Protein AF-W1XY31-F1 (afdb_monomer_lite)

Organism: NCBI:txid408170

Foldseek 3Di:
DAEAEDDALVVVCVVQPPDVNLVVVLVCVVVVDDYYYDHSGVQQQEQKGFRFADPPDDDDPVRTDMDGHSPNDYPD

Sequence (76 aa):
MLFFTGGDQLRITSLVGGTPVYDSLRKCLTKGIYIVGTSAGASVMSDTMIVQGNDDDSPRKCTLKMAPGLSFIRNV

Radius of gyration: 13.27 Å; chains: 1; bounding box: 36×24×30 Å

Structure (mmCIF, N/CA/C/O backbone):
data_AF-W1XY31-F1
#
_entry.id   AF-W1XY31-F1
#
loop_
_atom_site.group_PDB
_atom_site.id
_atom_site.type_symbol
_atom_site.label_atom_id
_atom_site.label_alt_id
_atom_site.label_comp_id
_atom_site.label_asym_id
_atom_site.label_entity_id
_atom_site.label_seq_id
_atom_site.pdbx_PDB_ins_code
_atom_site.Cartn_x
_atom_site.Cartn_y
_atom_site.Cartn_z
_atom_site.occupancy
_atom_site.B_iso_or_equiv
_atom_site.auth_seq_id
_atom_site.auth_comp_id
_atom_site.auth_asym_id
_atom_site.auth_atom_id
_atom_site.pdbx_PDB_model_num
ATOM 1 N N . MET A 1 1 ? -14.961 1.197 -1.612 1.00 78.19 1 MET A N 1
ATOM 2 C CA . MET A 1 1 ? -13.822 0.602 -2.341 1.00 78.19 1 MET A CA 1
ATOM 3 C C . MET A 1 1 ? -12.812 1.705 -2.595 1.00 78.19 1 MET A C 1
ATOM 5 O O . MET A 1 1 ? -13.237 2.795 -2.953 1.00 78.19 1 MET A O 1
ATOM 9 N N . LEU A 1 2 ? -11.527 1.451 -2.360 1.00 86.44 2 LEU A N 1
ATOM 10 C CA . LEU A 1 2 ? -10.433 2.393 -2.599 1.00 86.44 2 LEU A CA 1
ATOM 11 C C . LEU A 1 2 ? -9.500 1.814 -3.663 1.00 86.44 2 LEU A C 1
ATOM 13 O O . LEU A 1 2 ? -9.221 0.620 -3.634 1.00 86.44 2 LEU A O 1
ATOM 17 N N . PHE A 1 3 ? -9.048 2.637 -4.605 1.00 89.06 3 PHE A N 1
ATOM 18 C CA . PHE A 1 3 ? -8.248 2.182 -5.738 1.00 89.06 3 PHE A CA 1
ATOM 19 C C . PHE A 1 3 ? -6.928 2.949 -5.815 1.00 89.06 3 PHE A C 1
ATOM 21 O O . PHE A 1 3 ? -6.929 4.175 -5.906 1.00 89.06 3 PHE A O 1
ATOM 28 N N . PHE A 1 4 ? -5.814 2.222 -5.796 1.00 88.81 4 PHE A N 1
ATOM 29 C CA . PHE A 1 4 ? -4.484 2.744 -6.073 1.00 88.81 4 PHE A CA 1
ATOM 30 C C . PHE A 1 4 ? -4.165 2.568 -7.554 1.00 88.81 4 PHE A C 1
ATOM 32 O O . PHE A 1 4 ? -3.985 1.457 -8.056 1.00 88.81 4 PHE A O 1
ATOM 39 N N . THR A 1 5 ? -4.082 3.686 -8.263 1.00 88.44 5 THR A N 1
ATOM 40 C CA . THR A 1 5 ? -3.659 3.698 -9.661 1.00 88.44 5 THR A CA 1
ATOM 41 C C . THR A 1 5 ? -2.182 3.322 -9.795 1.00 88.44 5 THR A C 1
ATOM 43 O O . THR A 1 5 ? -1.417 3.354 -8.829 1.00 88.44 5 THR A O 1
ATOM 46 N N . GLY A 1 6 ? -1.771 2.995 -11.021 1.00 83.81 6 GLY A N 1
ATOM 47 C CA . GLY A 1 6 ? -0.356 2.865 -11.366 1.00 83.81 6 GLY A CA 1
ATOM 48 C C . GLY A 1 6 ? 0.397 4.199 -11.315 1.00 83.81 6 GLY A C 1
ATOM 49 O O . GLY A 1 6 ? -0.183 5.256 -11.056 1.00 83.81 6 GLY A O 1
ATOM 50 N N . GLY A 1 7 ? 1.701 4.133 -11.580 1.00 85.88 7 GLY A N 1
ATOM 51 C CA . GLY A 1 7 ? 2.606 5.275 -11.526 1.00 85.88 7 GLY A CA 1
ATOM 52 C C . GLY A 1 7 ? 3.889 4.906 -10.797 1.00 85.88 7 GLY A C 1
ATOM 53 O O . GLY A 1 7 ? 4.576 3.976 -11.202 1.00 85.88 7 GLY A O 1
ATOM 54 N N . ASP A 1 8 ? 4.183 5.628 -9.718 1.00 85.81 8 ASP A N 1
ATOM 55 C CA . ASP A 1 8 ? 5.414 5.478 -8.944 1.00 85.81 8 ASP A CA 1
ATOM 56 C C . ASP A 1 8 ? 5.118 4.942 -7.533 1.00 85.81 8 ASP A C 1
ATOM 58 O O . ASP A 1 8 ? 4.525 5.627 -6.693 1.00 85.81 8 ASP A O 1
ATOM 62 N N . GLN A 1 9 ? 5.554 3.708 -7.274 1.00 86.56 9 GLN A N 1
ATOM 63 C CA . GLN A 1 9 ? 5.389 3.018 -5.997 1.00 86.56 9 GLN A CA 1
ATOM 64 C C . GLN A 1 9 ? 6.079 3.738 -4.830 1.00 86.56 9 GLN A C 1
ATOM 66 O O . GLN A 1 9 ? 5.496 3.807 -3.749 1.00 86.56 9 GLN A O 1
ATOM 71 N N . LEU A 1 10 ? 7.255 4.349 -5.043 1.00 86.00 10 LEU A N 1
ATOM 72 C CA . LEU A 1 10 ? 7.966 5.104 -4.003 1.00 86.00 10 LEU A CA 1
ATOM 73 C C . LEU A 1 10 ? 7.209 6.373 -3.637 1.00 86.00 10 LEU A C 1
ATOM 75 O O . LEU A 1 10 ? 7.143 6.752 -2.464 1.00 86.00 10 LEU A O 1
ATOM 79 N N . ARG A 1 11 ? 6.620 7.035 -4.635 1.00 87.81 11 ARG A N 1
ATOM 80 C CA . ARG A 1 11 ? 5.812 8.233 -4.408 1.00 87.81 11 ARG A CA 1
ATOM 81 C C . ARG A 1 11 ? 4.559 7.901 -3.604 1.00 87.81 11 ARG A C 1
ATOM 83 O O . ARG A 1 11 ? 4.231 8.637 -2.677 1.00 87.81 11 ARG A O 1
ATOM 90 N N . ILE A 1 12 ? 3.886 6.793 -3.918 1.00 86.81 12 ILE A N 1
ATOM 91 C CA . ILE A 1 12 ? 2.695 6.352 -3.179 1.00 86.81 12 ILE A CA 1
ATOM 92 C C . ILE A 1 12 ? 3.057 6.008 -1.727 1.00 86.81 12 ILE A C 1
ATOM 94 O O . ILE A 1 12 ? 2.419 6.530 -0.810 1.00 86.81 12 ILE A O 1
ATOM 98 N N . THR A 1 13 ? 4.099 5.201 -1.491 1.00 87.31 13 THR A N 1
ATOM 99 C CA . THR A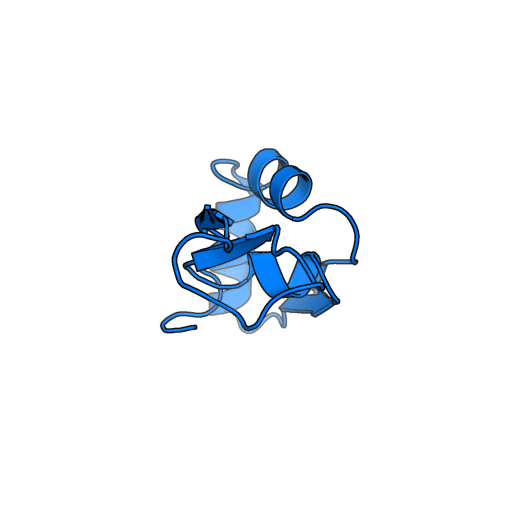 1 13 ? 4.530 4.863 -0.122 1.00 87.31 13 THR A CA 1
ATOM 100 C C . THR A 1 13 ? 4.989 6.084 0.662 1.00 87.31 13 THR A C 1
ATOM 102 O O . THR A 1 13 ? 4.697 6.166 1.847 1.00 87.31 13 THR A O 1
ATOM 105 N N . SER A 1 14 ? 5.647 7.058 0.029 1.00 88.31 14 SER A N 1
ATOM 106 C CA . SER A 1 14 ? 6.119 8.269 0.719 1.00 88.31 14 SER A CA 1
ATOM 107 C C . SER A 1 14 ? 4.988 9.240 1.066 1.00 88.31 14 SER A C 1
ATOM 109 O O . SER A 1 14 ? 5.060 9.930 2.076 1.00 88.31 14 SER A O 1
ATOM 111 N N . LEU A 1 15 ? 3.943 9.310 0.234 1.00 88.31 15 LEU A N 1
ATOM 112 C CA . LEU A 1 15 ? 2.789 10.180 0.481 1.00 88.31 15 LEU A CA 1
ATOM 113 C C . LEU A 1 15 ? 1.835 9.604 1.527 1.00 88.31 15 LEU A C 1
ATOM 115 O O . LEU A 1 15 ? 1.190 10.358 2.250 1.00 88.31 15 LEU A O 1
ATOM 119 N N . VAL A 1 16 ? 1.699 8.278 1.566 1.00 88.06 16 VAL A N 1
ATOM 120 C CA . VAL A 1 16 ? 0.725 7.601 2.428 1.00 88.06 16 VAL A CA 1
ATOM 121 C C . VAL A 1 16 ? 1.385 7.080 3.702 1.00 88.06 16 VAL A C 1
ATOM 123 O O . VAL A 1 16 ? 0.812 7.222 4.781 1.00 88.06 16 VAL A O 1
ATOM 126 N N . GLY A 1 17 ? 2.582 6.505 3.607 1.00 86.88 17 GLY A N 1
ATOM 127 C CA . GLY A 1 17 ? 3.297 5.891 4.723 1.00 86.88 17 GLY A CA 1
ATOM 128 C C . GLY A 1 17 ? 3.552 6.868 5.870 1.00 86.88 17 GLY A C 1
ATOM 129 O O . GLY A 1 17 ? 3.952 8.008 5.662 1.00 86.88 17 GLY A O 1
ATOM 130 N N . GLY A 1 18 ? 3.281 6.428 7.100 1.00 85.19 18 GLY A N 1
ATOM 131 C CA . GLY A 1 18 ? 3.473 7.244 8.305 1.00 85.19 18 GLY A CA 1
ATOM 132 C C . GLY A 1 18 ? 2.474 8.395 8.485 1.00 85.19 18 GLY A C 1
ATOM 133 O O . GLY A 1 18 ? 2.602 9.158 9.438 1.00 85.19 18 GLY A O 1
ATOM 134 N N . THR A 1 19 ? 1.473 8.531 7.608 1.00 91.56 19 THR A N 1
ATOM 135 C CA . THR A 1 19 ? 0.428 9.559 7.736 1.00 91.56 19 THR A CA 1
ATOM 136 C C . THR A 1 19 ? -0.831 9.020 8.433 1.00 91.56 19 THR A C 1
ATOM 138 O O . THR A 1 19 ? -1.106 7.820 8.377 1.00 91.56 19 THR A O 1
ATOM 141 N N . PRO A 1 20 ? -1.697 9.884 8.997 1.00 91.94 20 PRO A N 1
ATOM 142 C CA . PRO A 1 20 ? -2.997 9.460 9.537 1.00 91.94 20 PRO A CA 1
ATOM 143 C C . PRO A 1 20 ? -3.922 8.798 8.498 1.00 91.94 20 PRO A C 1
ATOM 145 O O . PRO A 1 20 ? -4.850 8.060 8.850 1.00 91.94 20 PRO A O 1
ATOM 148 N N . VAL A 1 21 ? -3.682 9.057 7.206 1.00 89.62 21 VAL A N 1
ATOM 149 C CA . VAL A 1 21 ? -4.401 8.409 6.104 1.00 89.62 21 VAL A CA 1
ATOM 150 C C . VAL A 1 21 ? -4.079 6.919 6.079 1.00 89.62 21 VAL A C 1
ATOM 152 O O . VAL A 1 21 ? -4.997 6.112 5.961 1.00 89.62 21 VAL A O 1
ATOM 155 N N . TYR A 1 22 ? -2.815 6.538 6.270 1.00 89.75 22 TYR A N 1
ATOM 156 C CA . TYR A 1 22 ? -2.406 5.136 6.349 1.00 89.75 22 TYR A CA 1
ATOM 157 C C . TYR A 1 22 ? -3.120 4.381 7.476 1.00 89.75 22 TYR A C 1
ATOM 159 O O . TYR A 1 22 ? -3.704 3.319 7.242 1.00 89.75 22 TYR A O 1
ATO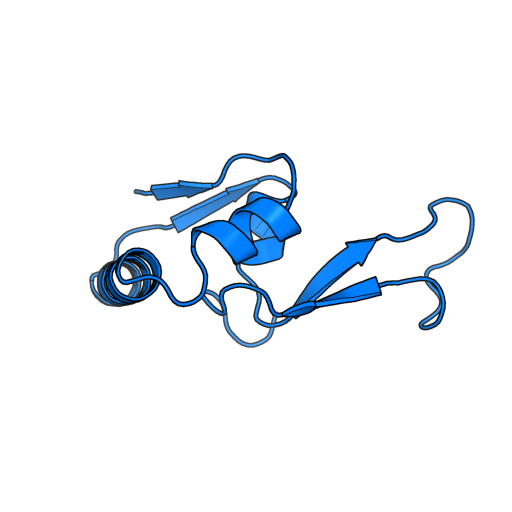M 167 N N . ASP A 1 23 ? -3.178 4.965 8.674 1.00 90.00 23 ASP A N 1
ATOM 168 C CA . ASP A 1 23 ? -3.891 4.360 9.805 1.00 90.00 23 ASP A CA 1
ATOM 169 C C . ASP A 1 23 ? -5.388 4.206 9.523 1.00 90.00 23 ASP A C 1
ATOM 171 O O . ASP A 1 23 ? -6.014 3.206 9.888 1.00 90.00 23 ASP A O 1
ATOM 175 N N . SER A 1 24 ? -5.973 5.196 8.850 1.00 90.69 24 SER A N 1
ATOM 176 C CA . SER A 1 24 ? -7.380 5.175 8.455 1.00 90.69 24 SER A CA 1
ATOM 177 C C . SER A 1 24 ? -7.650 4.097 7.406 1.00 90.69 24 SER A C 1
ATOM 179 O O . SER A 1 24 ? -8.615 3.350 7.547 1.00 90.69 24 SER A O 1
ATOM 181 N N . LEU A 1 25 ? -6.774 3.941 6.411 1.00 88.88 25 LEU A N 1
ATOM 182 C CA . LEU A 1 25 ? -6.851 2.871 5.411 1.00 88.88 25 LEU A CA 1
ATOM 183 C C . LEU A 1 25 ? -6.777 1.489 6.061 1.00 88.88 25 LEU A C 1
ATOM 185 O O . LEU A 1 25 ? -7.571 0.607 5.737 1.00 88.88 25 LEU A O 1
ATOM 189 N N . ARG A 1 26 ? -5.891 1.320 7.044 1.00 87.69 26 ARG A N 1
ATOM 190 C CA . ARG A 1 26 ? -5.758 0.069 7.796 1.00 87.69 26 ARG A CA 1
ATOM 191 C C . ARG A 1 26 ? -7.016 -0.252 8.608 1.00 87.69 26 ARG A C 1
ATOM 193 O O . ARG A 1 26 ? -7.441 -1.403 8.650 1.00 87.69 26 ARG A O 1
ATOM 200 N N . LYS A 1 27 ? -7.667 0.763 9.189 1.00 89.56 27 LYS A N 1
ATOM 201 C CA . LYS A 1 27 ? -8.988 0.624 9.834 1.00 89.56 27 LYS A CA 1
ATOM 202 C C . LYS A 1 27 ? -10.107 0.334 8.827 1.00 89.56 27 LYS A C 1
ATOM 204 O O . LYS A 1 27 ? -11.067 -0.349 9.158 1.00 89.56 27 LYS A O 1
ATOM 209 N N . CYS A 1 28 ? -10.025 0.862 7.610 1.00 88.25 28 CYS A N 1
ATOM 210 C CA . CYS A 1 28 ? -10.989 0.577 6.548 1.00 88.25 28 CYS A CA 1
ATOM 211 C C . CYS A 1 28 ? -10.888 -0.878 6.072 1.00 88.25 28 CYS A C 1
ATOM 213 O O . CYS A 1 28 ? -11.919 -1.525 5.900 1.00 88.25 28 CYS A O 1
ATOM 215 N N . LEU A 1 29 ? -9.669 -1.409 5.944 1.00 84.75 29 LEU A N 1
ATOM 216 C CA . LEU A 1 29 ? -9.418 -2.826 5.665 1.00 84.75 29 LEU A CA 1
ATOM 217 C C . LEU A 1 29 ? -10.058 -3.734 6.722 1.00 84.75 29 LEU A C 1
ATOM 219 O O . LEU A 1 29 ? -10.778 -4.664 6.368 1.00 84.75 29 LEU A O 1
ATOM 223 N N . THR A 1 30 ? -9.881 -3.437 8.017 1.00 84.81 30 THR A N 1
ATOM 224 C CA . THR A 1 30 ? -10.507 -4.238 9.089 1.00 84.81 30 THR A CA 1
ATOM 225 C C . THR A 1 30 ? -12.032 -4.121 9.124 1.00 84.81 30 THR A C 1
ATOM 227 O O . THR A 1 30 ? -12.701 -5.027 9.610 1.00 84.81 30 THR A O 1
ATOM 230 N N . LYS A 1 31 ? -12.595 -3.037 8.581 1.00 89.44 31 LYS A N 1
ATOM 231 C CA . LYS A 1 31 ? -14.043 -2.835 8.414 1.00 89.44 31 LYS A CA 1
ATOM 232 C C . LYS A 1 31 ? -14.617 -3.474 7.140 1.00 89.44 31 LYS A C 1
ATOM 234 O O . LYS A 1 31 ? -15.807 -3.318 6.886 1.00 89.44 31 LYS A O 1
ATOM 239 N N . GLY A 1 32 ? -13.805 -4.168 6.339 1.00 87.00 32 GLY A N 1
ATOM 240 C CA . GLY A 1 32 ? -14.253 -4.850 5.120 1.00 87.00 32 GLY A CA 1
ATOM 241 C C . GLY A 1 32 ? -14.312 -3.964 3.871 1.00 87.00 32 GLY A C 1
ATOM 242 O O . GLY A 1 32 ? -14.973 -4.318 2.897 1.00 87.00 32 GLY A O 1
ATOM 243 N N . ILE A 1 33 ? -13.638 -2.808 3.861 1.00 89.25 33 ILE A N 1
ATOM 244 C CA . ILE A 1 33 ? -13.499 -2.011 2.636 1.00 89.25 33 ILE A CA 1
ATOM 245 C C . ILE A 1 33 ? -12.444 -2.646 1.730 1.00 89.25 33 ILE A C 1
ATOM 247 O O . ILE A 1 33 ? -11.285 -2.789 2.113 1.00 89.25 33 ILE A O 1
ATOM 251 N N . TYR A 1 34 ? -12.831 -2.939 0.490 1.00 87.12 34 TYR A N 1
ATOM 252 C CA . TYR A 1 34 ? -11.910 -3.398 -0.548 1.00 87.12 34 TYR A CA 1
ATOM 253 C C . TYR A 1 34 ? -10.937 -2.292 -0.960 1.00 87.12 34 TYR A C 1
ATOM 255 O O . TYR A 1 34 ? -11.371 -1.208 -1.374 1.00 87.12 34 TYR A O 1
ATOM 263 N N . ILE A 1 35 ? -9.640 -2.588 -0.876 1.00 87.50 35 ILE A N 1
ATOM 264 C CA . ILE A 1 35 ? -8.564 -1.792 -1.465 1.00 87.50 35 ILE A CA 1
ATOM 265 C C . ILE A 1 35 ? -8.021 -2.573 -2.661 1.00 87.50 35 ILE A C 1
ATOM 267 O O . ILE A 1 35 ? -7.680 -3.744 -2.532 1.00 87.50 35 ILE A O 1
ATOM 271 N N . VAL A 1 36 ? -7.967 -1.931 -3.823 1.00 89.00 36 VAL A N 1
ATOM 272 C CA . VAL A 1 36 ? -7.538 -2.524 -5.096 1.00 89.00 36 VAL A CA 1
ATOM 273 C C . VAL A 1 36 ? -6.389 -1.692 -5.661 1.00 89.00 36 VAL A C 1
ATOM 275 O O . VAL A 1 36 ? -6.342 -0.487 -5.428 1.00 89.00 36 VAL A O 1
ATOM 278 N N . GLY A 1 37 ? -5.444 -2.312 -6.363 1.00 88.12 37 GLY A N 1
ATOM 279 C CA . GLY A 1 37 ? -4.276 -1.625 -6.912 1.00 88.12 37 GLY A CA 1
ATOM 280 C C . GLY A 1 37 ? -3.854 -2.187 -8.264 1.00 88.12 37 GLY A C 1
ATOM 281 O O . GLY A 1 37 ? -4.028 -3.376 -8.518 1.00 88.12 37 GLY A O 1
ATOM 282 N N . THR A 1 38 ? -3.291 -1.345 -9.133 1.00 88.94 38 THR A N 1
ATOM 283 C CA . THR A 1 38 ? -2.741 -1.768 -10.437 1.00 88.94 38 THR A CA 1
ATOM 284 C C . THR A 1 38 ? -1.307 -1.288 -10.611 1.00 88.94 38 THR A C 1
ATOM 286 O O . THR A 1 38 ? -1.028 -0.124 -10.323 1.00 88.94 38 THR A O 1
ATOM 289 N N . SER A 1 39 ? -0.419 -2.132 -11.150 1.00 86.69 39 SER A N 1
ATOM 290 C CA . SER A 1 39 ? 1.004 -1.805 -11.357 1.00 86.69 39 SER A CA 1
ATOM 291 C C . SER A 1 39 ? 1.647 -1.333 -10.040 1.00 86.69 39 SER A C 1
ATOM 293 O O . SER A 1 39 ? 1.577 -2.065 -9.056 1.00 86.69 39 SER A O 1
ATOM 295 N N . ALA A 1 40 ? 2.179 -0.110 -9.969 1.00 86.00 40 ALA A N 1
ATOM 296 C CA . ALA A 1 40 ? 2.714 0.478 -8.739 1.00 86.00 40 ALA A CA 1
ATOM 297 C C . ALA A 1 40 ? 1.750 0.381 -7.544 1.00 86.00 40 ALA A C 1
ATOM 299 O O . ALA A 1 40 ? 2.166 0.041 -6.440 1.00 86.00 40 ALA A O 1
ATOM 300 N N . GLY A 1 41 ? 0.452 0.611 -7.769 1.00 85.75 41 GLY A N 1
ATOM 301 C CA . GLY A 1 41 ? -0.574 0.517 -6.735 1.00 85.75 41 GLY A CA 1
ATOM 302 C C . GLY A 1 41 ? -0.764 -0.893 -6.172 1.00 85.75 41 GLY A C 1
ATOM 303 O O . GLY A 1 41 ? -1.205 -1.020 -5.036 1.00 85.75 41 GLY A O 1
ATOM 304 N N . ALA A 1 42 ? -0.427 -1.937 -6.936 1.00 87.06 42 ALA A N 1
ATOM 305 C CA . ALA A 1 42 ? -0.401 -3.317 -6.451 1.00 87.06 42 ALA A CA 1
ATOM 306 C C . ALA A 1 42 ? 0.900 -3.607 -5.687 1.00 87.06 42 ALA A C 1
ATOM 308 O O . ALA A 1 42 ? 0.856 -4.201 -4.614 1.00 87.06 42 ALA A O 1
ATOM 309 N N . SER A 1 43 ? 2.041 -3.121 -6.191 1.00 87.75 43 SER A N 1
ATOM 310 C CA . SER A 1 43 ? 3.352 -3.309 -5.556 1.00 87.75 43 SER A CA 1
ATOM 311 C C . SER A 1 43 ? 3.424 -2.709 -4.155 1.00 87.75 43 SER A C 1
ATOM 313 O O . SER A 1 43 ? 4.046 -3.285 -3.278 1.00 87.75 43 SER A O 1
ATOM 315 N N . VAL A 1 44 ? 2.774 -1.568 -3.911 1.00 88.25 44 VAL A N 1
ATOM 316 C CA . VAL A 1 44 ? 2.764 -0.954 -2.573 1.00 88.25 44 VAL A CA 1
ATOM 317 C C . VAL A 1 44 ? 1.879 -1.690 -1.567 1.00 88.25 44 VAL A C 1
ATOM 319 O O . VAL A 1 44 ? 1.898 -1.333 -0.396 1.00 88.25 44 VAL A O 1
ATOM 322 N N . MET A 1 45 ? 1.068 -2.670 -1.977 1.00 87.62 45 MET A N 1
ATOM 323 C CA . MET A 1 45 ? 0.168 -3.377 -1.055 1.00 87.62 45 MET A CA 1
ATOM 324 C C . MET A 1 45 ? 0.878 -4.430 -0.207 1.00 87.62 45 MET A C 1
ATOM 326 O O . MET A 1 45 ? 0.404 -4.721 0.895 1.00 87.62 45 MET A O 1
ATOM 330 N N . SER A 1 46 ? 1.972 -4.999 -0.712 1.00 84.19 46 SER A N 1
ATOM 331 C CA . SER A 1 46 ? 2.783 -5.997 -0.018 1.00 84.19 46 SER A CA 1
ATOM 332 C C . SER A 1 46 ? 3.594 -5.390 1.130 1.00 84.19 46 SER A C 1
ATOM 334 O O . SER A 1 46 ? 3.740 -4.170 1.254 1.00 84.19 46 SER A O 1
ATOM 336 N N . ASP A 1 47 ? 4.128 -6.253 1.996 1.00 82.25 47 ASP A N 1
ATOM 337 C CA . ASP A 1 47 ? 5.098 -5.845 3.019 1.00 82.25 47 ASP A CA 1
ATOM 338 C C . ASP A 1 47 ? 6.413 -5.394 2.366 1.00 82.25 47 ASP A C 1
ATOM 340 O O . ASP A 1 47 ? 7.055 -4.436 2.802 1.00 82.25 47 ASP A O 1
ATOM 344 N N . THR A 1 48 ? 6.802 -6.077 1.290 1.00 80.31 48 THR A N 1
ATOM 345 C CA . THR A 1 48 ? 8.013 -5.801 0.517 1.00 80.31 48 THR A CA 1
ATOM 346 C C . THR A 1 48 ? 7.650 -5.594 -0.949 1.00 80.31 48 THR A C 1
ATOM 348 O O . THR A 1 48 ? 6.956 -6.409 -1.551 1.00 80.31 48 THR A O 1
ATOM 351 N N . MET A 1 49 ? 8.127 -4.503 -1.542 1.00 81.31 49 MET A N 1
ATOM 352 C CA . MET A 1 49 ? 7.861 -4.145 -2.933 1.00 81.31 49 MET A CA 1
ATOM 353 C C . MET A 1 49 ? 9.137 -4.158 -3.771 1.00 81.31 49 MET A C 1
ATOM 355 O O . MET A 1 49 ? 10.190 -3.706 -3.321 1.00 81.31 49 MET A O 1
ATOM 359 N N . ILE A 1 50 ? 9.037 -4.630 -5.015 1.00 79.56 50 ILE A N 1
ATOM 360 C CA . ILE A 1 50 ? 10.101 -4.488 -6.015 1.00 79.56 50 ILE A CA 1
ATOM 361 C C . ILE A 1 50 ? 9.973 -3.101 -6.640 1.00 79.56 50 ILE A C 1
ATOM 363 O O . ILE A 1 50 ? 8.935 -2.744 -7.193 1.00 79.56 50 ILE A O 1
ATOM 367 N N . VAL A 1 51 ? 11.037 -2.312 -6.537 1.00 73.31 51 VAL A N 1
ATOM 368 C CA . VAL A 1 51 ? 11.074 -0.924 -7.005 1.00 73.31 51 VAL A CA 1
ATOM 369 C C . VAL A 1 51 ? 11.750 -0.808 -8.364 1.00 73.31 51 VAL A C 1
ATOM 371 O O . VAL A 1 51 ? 11.420 0.086 -9.135 1.00 73.31 51 VAL A O 1
ATOM 374 N N . GLN A 1 52 ? 12.702 -1.692 -8.656 1.00 66.94 52 GLN A N 1
ATOM 375 C CA . GLN A 1 52 ? 13.470 -1.657 -9.894 1.00 66.94 52 GLN A CA 1
ATOM 376 C C . GLN A 1 52 ? 14.012 -3.054 -10.210 1.00 66.94 52 GLN A C 1
ATOM 378 O O . GLN A 1 52 ? 14.471 -3.747 -9.301 1.00 66.94 52 GLN A O 1
ATOM 383 N N . GLY A 1 53 ? 13.986 -3.437 -11.484 1.00 63.41 53 GLY A N 1
ATOM 384 C CA . GLY A 1 53 ? 14.645 -4.619 -12.034 1.00 63.41 53 GLY A CA 1
ATOM 385 C C . GLY A 1 53 ? 15.114 -4.297 -13.449 1.00 63.41 53 GLY A C 1
ATOM 386 O O . GLY A 1 53 ? 14.435 -3.553 -14.152 1.00 63.41 53 GLY A O 1
ATOM 387 N N . ASN A 1 54 ? 16.291 -4.783 -13.840 1.00 55.69 54 ASN A N 1
ATOM 388 C CA . ASN A 1 54 ? 16.729 -4.690 -15.232 1.00 55.69 54 ASN A CA 1
ATOM 389 C C . ASN A 1 54 ? 16.071 -5.826 -16.026 1.00 55.69 54 ASN A C 1
ATOM 391 O O . ASN A 1 54 ? 16.225 -6.983 -15.644 1.00 55.69 54 ASN A O 1
ATOM 395 N N . ASP A 1 55 ? 15.372 -5.490 -17.114 1.00 56.50 55 ASP A N 1
ATOM 396 C CA . ASP A 1 55 ? 14.667 -6.456 -17.978 1.00 56.50 55 ASP A CA 1
ATOM 397 C C . ASP A 1 55 ? 15.611 -7.348 -18.807 1.00 56.50 55 ASP A C 1
ATOM 399 O O . ASP A 1 55 ? 15.198 -8.388 -19.310 1.00 56.50 55 ASP A O 1
ATOM 403 N N . ASP A 1 56 ? 16.879 -6.955 -18.945 1.00 55.84 56 ASP A N 1
ATOM 404 C CA . ASP A 1 56 ? 17.827 -7.567 -19.889 1.00 55.84 56 ASP A CA 1
ATOM 405 C C . ASP A 1 56 ? 18.563 -8.802 -19.328 1.00 55.84 56 ASP A C 1
ATOM 407 O O . ASP A 1 56 ? 19.412 -9.392 -19.992 1.00 55.84 56 ASP A O 1
ATOM 411 N N . ASP A 1 57 ? 18.260 -9.211 -18.092 1.00 54.19 57 ASP A N 1
ATOM 412 C CA . ASP A 1 57 ? 18.922 -10.340 -17.439 1.00 54.19 57 ASP A CA 1
ATOM 413 C C . ASP A 1 57 ? 17.930 -11.151 -16.594 1.00 54.19 57 ASP A C 1
ATOM 415 O O . ASP A 1 57 ? 16.968 -10.623 -16.034 1.00 54.19 57 ASP A O 1
ATOM 419 N N . SER A 1 58 ? 18.163 -12.461 -16.474 1.00 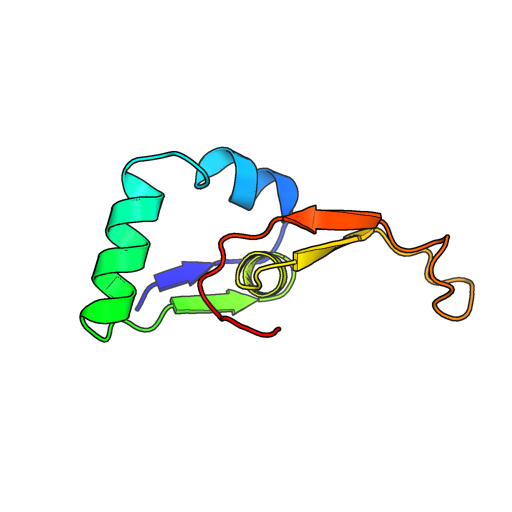56.47 58 SER A N 1
ATOM 420 C CA . SER A 1 58 ? 17.337 -13.313 -15.600 1.00 56.47 58 SER A CA 1
ATOM 421 C C . SER A 1 58 ? 17.339 -12.734 -14.178 1.00 56.47 58 SER A C 1
ATOM 423 O O . SER A 1 58 ? 18.413 -12.334 -13.723 1.00 56.47 58 SER A O 1
ATOM 425 N N . PRO A 1 59 ? 16.210 -12.706 -13.440 1.00 51.62 59 PRO A N 1
ATOM 426 C CA . PRO A 1 59 ? 16.124 -12.038 -12.142 1.00 51.62 59 PRO A CA 1
ATOM 427 C C . PRO A 1 59 ? 17.117 -12.646 -11.140 1.00 51.62 59 PRO A C 1
ATOM 429 O O . PRO A 1 59 ? 16.858 -13.652 -10.482 1.00 51.62 59 PRO A O 1
ATOM 432 N N . ARG A 1 60 ? 18.296 -12.031 -11.022 1.00 56.41 60 ARG A N 1
ATOM 433 C CA . ARG A 1 60 ? 19.314 -12.366 -10.024 1.00 56.41 60 ARG A CA 1
ATOM 434 C C . ARG A 1 60 ? 19.108 -11.438 -8.836 1.00 56.41 60 ARG A C 1
ATOM 436 O O . ARG A 1 60 ? 18.926 -10.236 -9.023 1.00 56.41 60 ARG A O 1
ATOM 443 N N . LYS A 1 61 ? 19.225 -11.966 -7.610 1.00 49.72 61 LYS A N 1
ATOM 444 C CA . LYS A 1 61 ? 19.069 -11.227 -6.332 1.00 49.72 61 LYS A CA 1
ATOM 445 C C . LYS A 1 61 ? 19.820 -9.881 -6.252 1.00 49.72 61 LYS A C 1
ATOM 447 O O . LYS A 1 61 ? 19.485 -9.065 -5.409 1.00 49.72 61 LYS A O 1
ATOM 452 N N . CYS A 1 62 ? 20.822 -9.646 -7.103 1.00 47.75 62 CYS A N 1
ATOM 453 C CA . CYS A 1 62 ? 21.642 -8.432 -7.135 1.00 47.75 62 CYS A CA 1
ATOM 454 C C . CYS A 1 62 ? 21.109 -7.310 -8.057 1.00 47.75 62 CYS A C 1
ATOM 456 O O . CYS A 1 62 ? 21.593 -6.188 -7.985 1.00 47.75 62 CYS A O 1
ATOM 458 N N . THR A 1 63 ? 20.124 -7.592 -8.917 1.00 54.53 63 THR A N 1
ATOM 459 C CA . THR A 1 63 ? 19.561 -6.617 -9.885 1.00 54.53 63 THR A CA 1
ATOM 460 C C . THR A 1 63 ? 18.191 -6.073 -9.485 1.00 54.53 63 THR A C 1
ATOM 462 O O . THR A 1 63 ? 17.713 -5.109 -10.077 1.00 54.53 63 THR A O 1
ATOM 465 N N . LEU A 1 64 ? 17.574 -6.661 -8.456 1.00 65.06 64 LEU A N 1
ATOM 466 C CA . LEU A 1 64 ? 16.276 -6.258 -7.930 1.00 65.06 64 LEU A CA 1
ATOM 467 C C . LEU A 1 64 ? 16.466 -5.319 -6.737 1.00 65.06 64 LEU A C 1
ATOM 469 O O . LEU A 1 64 ? 16.994 -5.722 -5.701 1.00 65.06 64 LEU A O 1
ATOM 473 N N . LYS A 1 65 ? 16.010 -4.070 -6.859 1.00 71.62 65 LYS A N 1
ATOM 474 C CA . LYS A 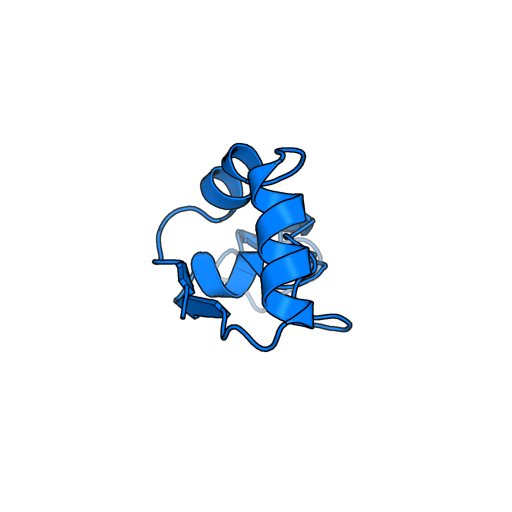1 65 ? 15.894 -3.167 -5.706 1.00 71.62 65 LYS A CA 1
ATOM 475 C C . LYS A 1 65 ? 14.550 -3.384 -5.040 1.00 71.62 65 LYS A C 1
ATOM 477 O O . LYS A 1 65 ? 13.516 -3.276 -5.697 1.00 71.62 65 LYS A O 1
ATOM 482 N N . MET A 1 66 ? 14.571 -3.635 -3.737 1.00 80.31 66 MET A N 1
ATOM 483 C CA . MET A 1 66 ? 13.365 -3.763 -2.928 1.00 80.31 66 MET A CA 1
ATOM 484 C C . MET A 1 66 ? 13.230 -2.599 -1.949 1.00 80.31 66 MET A C 1
ATOM 486 O O . MET A 1 66 ? 14.228 -2.020 -1.522 1.00 80.31 66 MET A O 1
ATOM 490 N N . ALA A 1 67 ? 11.996 -2.284 -1.577 1.00 81.69 67 ALA A N 1
ATOM 491 C CA . ALA A 1 67 ? 11.658 -1.312 -0.546 1.00 81.69 67 ALA A CA 1
ATOM 492 C C . ALA A 1 67 ? 10.478 -1.823 0.296 1.00 81.69 67 ALA A C 1
ATOM 494 O O . ALA A 1 67 ? 9.760 -2.720 -0.148 1.00 81.69 67 ALA A O 1
ATOM 495 N N . PRO A 1 68 ? 10.260 -1.283 1.502 1.00 80.88 68 PRO A N 1
ATOM 496 C CA . PRO A 1 68 ? 9.052 -1.570 2.268 1.00 80.88 68 PRO A CA 1
A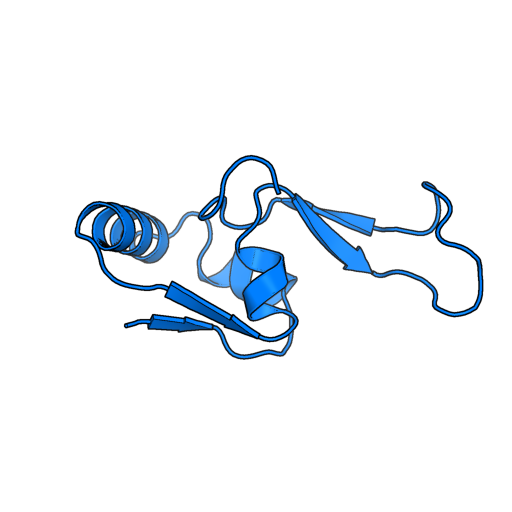TOM 497 C C . PRO A 1 68 ? 7.809 -1.004 1.566 1.00 80.88 68 PRO A C 1
ATOM 499 O O . PRO A 1 68 ? 7.831 0.127 1.073 1.00 80.88 68 PRO A O 1
ATOM 502 N N . GLY A 1 69 ? 6.738 -1.796 1.517 1.00 85.75 69 GLY A N 1
ATOM 503 C CA . GLY A 1 69 ? 5.422 -1.361 1.047 1.00 85.75 69 GLY A CA 1
ATOM 504 C C . GLY A 1 69 ? 4.542 -0.828 2.185 1.00 85.75 69 GLY A C 1
ATOM 505 O O . GLY A 1 69 ? 5.029 -0.405 3.232 1.00 85.75 69 GLY A O 1
ATOM 506 N N . LEU A 1 70 ? 3.225 -0.832 1.976 1.00 84.19 70 LEU A N 1
ATOM 507 C CA . LEU A 1 70 ? 2.214 -0.398 2.948 1.00 84.19 70 LEU A CA 1
ATOM 508 C C . LEU A 1 70 ? 1.677 -1.556 3.805 1.00 84.19 70 LEU A C 1
ATOM 510 O O . LEU A 1 70 ? 0.820 -1.324 4.652 1.00 84.19 70 LEU A O 1
ATOM 514 N N . SER A 1 71 ? 2.139 -2.798 3.623 1.00 83.75 71 SER A N 1
ATOM 515 C CA . SER A 1 71 ? 1.766 -3.923 4.502 1.00 83.75 71 SER A CA 1
ATOM 516 C C . SER A 1 71 ? 0.247 -4.131 4.646 1.00 83.75 71 SER A C 1
ATOM 518 O O . SER A 1 71 ? -0.261 -4.477 5.721 1.00 83.75 71 SER A O 1
ATOM 520 N N . PHE A 1 72 ? -0.511 -3.883 3.574 1.00 80.69 72 PHE A N 1
ATOM 521 C CA . PHE A 1 72 ? -1.954 -4.135 3.549 1.00 80.69 72 PHE A CA 1
ATOM 522 C C . PHE A 1 72 ? -2.256 -5.620 3.369 1.00 80.69 72 PHE A C 1
ATOM 524 O O . PHE A 1 72 ? -3.234 -6.120 3.925 1.00 80.69 72 PHE A O 1
ATOM 531 N N . ILE A 1 73 ? -1.392 -6.322 2.638 1.00 78.25 73 ILE A N 1
ATOM 532 C CA . ILE A 1 73 ? -1.435 -7.766 2.450 1.00 78.25 73 ILE A CA 1
ATOM 533 C C . ILE A 1 73 ? -0.175 -8.337 3.094 1.00 78.25 73 ILE A C 1
ATOM 535 O O . ILE A 1 73 ? 0.930 -7.889 2.801 1.00 78.25 73 ILE A O 1
ATOM 539 N N . ARG A 1 74 ? -0.356 -9.302 3.998 1.00 69.56 74 ARG A N 1
ATOM 540 C CA . ARG A 1 74 ? 0.751 -9.963 4.698 1.00 69.56 74 ARG A CA 1
ATOM 541 C C . ARG A 1 74 ? 1.204 -11.206 3.936 1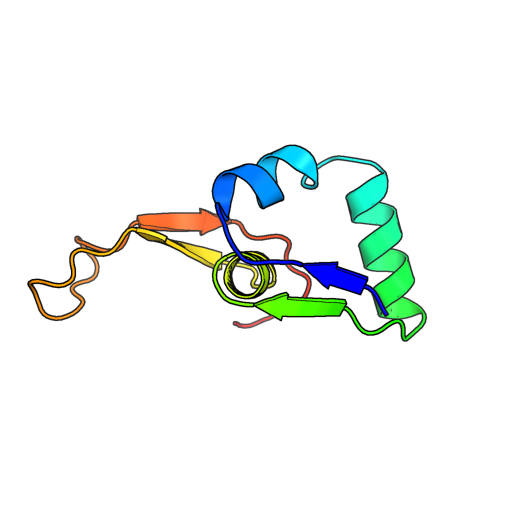.00 69.56 74 ARG A C 1
ATOM 543 O O . ARG A 1 74 ? 0.347 -11.912 3.408 1.00 69.56 74 ARG A O 1
ATOM 550 N N . ASN A 1 75 ? 2.502 -11.517 3.981 1.00 59.72 75 ASN A N 1
ATOM 551 C CA . ASN A 1 75 ? 3.132 -12.683 3.324 1.00 59.72 75 ASN A CA 1
ATOM 552 C C . ASN A 1 75 ? 3.118 -12.659 1.783 1.00 59.72 75 ASN A C 1
ATOM 554 O O . ASN A 1 75 ? 3.030 -13.711 1.148 1.00 59.72 75 ASN A O 1
ATOM 558 N N . VAL A 1 76 ? 3.228 -11.473 1.187 1.00 56.31 76 VAL A N 1
ATOM 559 C CA . VAL A 1 76 ? 3.412 -11.278 -0.260 1.00 56.31 76 VAL A CA 1
ATOM 560 C C . VAL A 1 76 ? 4.464 -10.222 -0.533 1.00 56.31 76 VAL A C 1
ATOM 562 O O . VAL A 1 76 ? 4.626 -9.323 0.328 1.00 56.31 76 VAL A O 1
#

Secondary structure (DSSP, 8-state):
-EEE-SS-HHHHHHHHTTSHHHHHHHHHHHTT--EEE-THHHHTTSSEEEEE--TTS---TTT-EEEE---SSS--

pLDDT: mean 79.85, std 12.4, range [47.75, 91.94]

InterPro domains:
  IPR005320 Peptidase S51 [PF03575] (2-72)
  IPR029062 Class I glutamine amidotransferase-like [G3DSA:3.40.50.880] (1-76)
  IPR029062 Class I glutamine amidotransferase-like [SSF52317] (2-57)